Protein AF-A0A1C5N277-F1 (afdb_monomer)

Foldseek 3Di:
DPPCVLVVLVVCVVVVVDDPVRSVVVVVPDDPPPDDDDPDPVSVVPDDDDDDDDD

Radius of gyration: 16.88 Å; Cα contacts (8 Å, |Δi|>4): 15; chains: 1; bounding box: 27×34×43 Å

Structure (mmCIF, N/CA/C/O backbone):
data_AF-A0A1C5N277-F1
#
_entry.id   AF-A0A1C5N277-F1
#
loop_
_atom_site.group_PDB
_atom_site.id
_atom_site.type_symbol
_atom_site.label_atom_id
_atom_site.label_alt_id
_atom_site.label_comp_id
_atom_site.label_asym_id
_atom_site.label_entity_id
_atom_site.label_seq_id
_atom_site.pdbx_PDB_ins_code
_atom_site.Cartn_x
_atom_site.Cartn_y
_atom_site.Cartn_z
_atom_site.occupancy
_atom_site.B_iso_or_equiv
_atom_site.auth_seq_id
_atom_site.auth_comp_id
_atom_site.auth_asym_id
_atom_site.auth_atom_id
_atom_site.pdbx_PDB_model_num
ATOM 1 N N . MET A 1 1 ? 3.230 10.174 1.886 1.00 51.53 1 MET A N 1
ATOM 2 C CA . MET A 1 1 ? 2.771 9.743 0.554 1.00 51.53 1 MET A CA 1
ATOM 3 C C . MET A 1 1 ? 2.965 8.247 0.490 1.00 51.53 1 MET A C 1
ATOM 5 O O . MET A 1 1 ? 4.049 7.788 0.842 1.00 51.53 1 MET A O 1
ATOM 9 N N . ALA A 1 2 ? 1.913 7.494 0.159 1.00 54.12 2 ALA A N 1
ATOM 10 C CA . ALA A 1 2 ? 2.119 6.133 -0.324 1.00 54.12 2 ALA A CA 1
ATOM 11 C C . ALA A 1 2 ? 3.057 6.229 -1.532 1.00 54.12 2 ALA A C 1
ATOM 13 O O . ALA A 1 2 ? 3.096 7.256 -2.200 1.00 54.12 2 ALA A O 1
ATOM 14 N N . ASP A 1 3 ? 3.905 5.237 -1.716 1.00 61.38 3 ASP A N 1
ATOM 15 C CA . ASP A 1 3 ? 5.010 5.313 -2.660 1.00 61.38 3 ASP A CA 1
ATOM 16 C C . ASP A 1 3 ? 4.498 5.282 -4.118 1.00 61.38 3 ASP A C 1
ATOM 18 O O . ASP A 1 3 ? 4.432 4.217 -4.739 1.00 61.38 3 ASP A O 1
ATOM 22 N N . ASP A 1 4 ? 4.0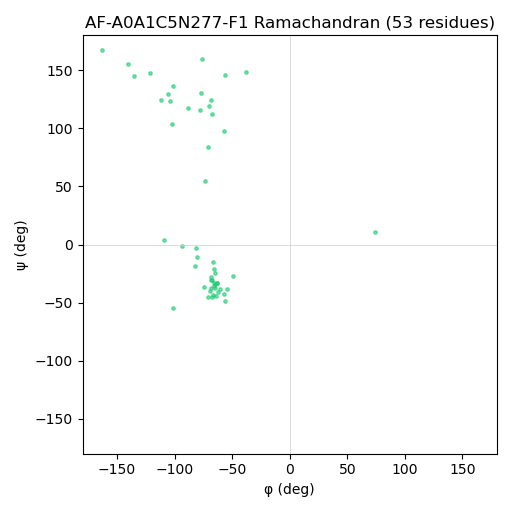99 6.462 -4.620 1.00 71.25 4 ASP A N 1
ATOM 23 C CA . ASP A 1 4 ? 3.460 6.746 -5.920 1.00 71.25 4 ASP A CA 1
ATOM 24 C C . ASP A 1 4 ? 4.199 6.093 -7.095 1.00 71.25 4 ASP A C 1
ATOM 26 O O . ASP A 1 4 ? 3.601 5.670 -8.078 1.00 71.25 4 ASP A O 1
ATOM 30 N N . GLN A 1 5 ? 5.499 5.869 -6.938 1.00 76.12 5 GLN A N 1
ATOM 31 C CA . GLN A 1 5 ? 6.345 5.231 -7.935 1.00 76.12 5 GLN A CA 1
ATOM 32 C C . GLN A 1 5 ? 5.966 3.7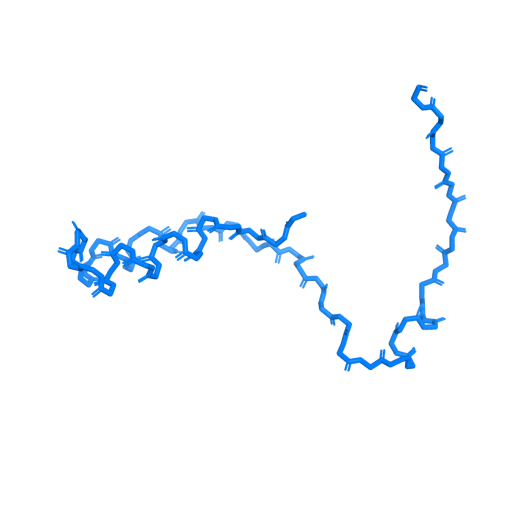56 -8.203 1.00 76.12 5 GLN A C 1
ATOM 34 O O . GLN A 1 5 ? 6.252 3.253 -9.284 1.00 76.12 5 GLN A O 1
ATOM 39 N 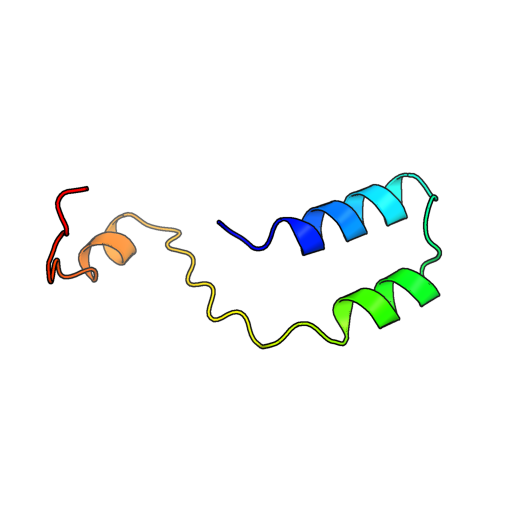N . ILE A 1 6 ? 5.329 3.022 -7.270 1.00 80.56 6 ILE A N 1
ATOM 40 C CA . ILE A 1 6 ? 4.754 1.698 -7.620 1.00 80.56 6 ILE A CA 1
ATOM 41 C C . ILE A 1 6 ? 3.572 1.878 -8.575 1.00 80.56 6 ILE A C 1
ATOM 43 O O . ILE A 1 6 ? 3.391 1.073 -9.489 1.00 80.56 6 ILE A O 1
ATOM 47 N N . TRP A 1 7 ? 2.776 2.924 -8.363 1.00 82.19 7 TRP A N 1
ATOM 48 C CA . TRP A 1 7 ? 1.599 3.187 -9.172 1.00 82.19 7 TRP A CA 1
ATOM 49 C C . TRP A 1 7 ? 1.969 3.607 -10.594 1.00 82.19 7 TRP A C 1
ATOM 51 O O . TRP A 1 7 ? 1.416 3.055 -11.545 1.00 82.19 7 TRP A O 1
ATOM 61 N N . ASP A 1 8 ? 3.013 4.424 -10.741 1.00 87.38 8 ASP A N 1
ATOM 62 C CA . ASP A 1 8 ? 3.590 4.777 -12.042 1.00 87.38 8 ASP A CA 1
ATOM 63 C C . ASP A 1 8 ? 4.042 3.533 -12.828 1.00 87.38 8 ASP A C 1
ATOM 65 O O . ASP A 1 8 ? 3.754 3.394 -14.015 1.00 87.38 8 ASP A O 1
ATOM 69 N N . TYR A 1 9 ? 4.684 2.561 -12.166 1.00 87.75 9 TYR A N 1
ATOM 70 C CA . TYR A 1 9 ? 5.110 1.315 -12.820 1.00 87.75 9 TYR A CA 1
ATOM 71 C C . TYR A 1 9 ? 3.938 0.452 -13.286 1.00 87.75 9 TYR A C 1
ATOM 73 O O . TYR A 1 9 ? 4.031 -0.201 -14.328 1.00 87.75 9 TYR A O 1
ATOM 81 N N . VAL A 1 10 ? 2.840 0.429 -12.527 1.00 88.00 10 VAL A N 1
ATOM 82 C CA . VAL A 1 10 ? 1.625 -0.281 -12.938 1.00 88.00 10 VAL A CA 1
ATOM 83 C C . VAL A 1 10 ? 0.995 0.408 -14.145 1.00 88.00 10 VAL A C 1
ATOM 85 O O . VAL A 1 10 ? 0.647 -0.274 -15.109 1.00 88.00 10 VAL A O 1
ATOM 88 N N . GLU A 1 11 ? 0.890 1.737 -14.141 1.00 91.81 11 GLU A N 1
ATOM 89 C CA . GLU A 1 11 ? 0.335 2.494 -15.267 1.00 91.81 11 GLU A CA 1
ATOM 90 C C . GLU A 1 11 ? 1.191 2.344 -16.536 1.00 91.81 11 GLU A C 1
ATOM 92 O O . GLU A 1 11 ? 0.669 2.075 -17.623 1.00 91.81 11 GLU A O 1
ATOM 97 N N . ASP A 1 12 ? 2.514 2.432 -16.413 1.00 92.56 12 ASP A N 1
ATOM 98 C CA . ASP A 1 12 ? 3.443 2.264 -17.529 1.00 92.56 12 ASP A CA 1
ATOM 99 C C . ASP A 1 12 ? 3.411 0.840 -18.105 1.00 92.56 12 ASP A C 1
ATOM 101 O O . ASP A 1 12 ? 3.549 0.651 -19.317 1.00 92.56 12 ASP A O 1
ATOM 105 N N . TYR A 1 13 ? 3.185 -0.175 -17.266 1.00 92.25 13 TYR A N 1
ATOM 106 C CA . TYR A 1 13 ? 2.992 -1.548 -17.728 1.00 92.25 13 TYR A CA 1
ATOM 107 C C . TYR A 1 13 ? 1.645 -1.720 -18.444 1.00 92.25 13 TYR A C 1
ATOM 109 O O . TYR A 1 13 ? 1.595 -2.293 -19.533 1.00 92.25 13 TYR A O 1
ATOM 117 N N . MET A 1 14 ? 0.559 -1.187 -17.875 1.00 93.31 14 MET A N 1
ATOM 118 C CA . MET A 1 14 ? -0.789 -1.271 -18.454 1.00 93.31 14 MET A CA 1
ATOM 119 C C . MET A 1 14 ? -0.905 -0.500 -19.775 1.00 93.31 14 MET A C 1
ATOM 121 O O . MET A 1 14 ? -1.614 -0.931 -20.681 1.00 93.31 14 MET A O 1
ATOM 125 N N . SER A 1 15 ? -0.176 0.610 -19.907 1.00 95.62 15 SER A N 1
ATOM 126 C CA . SER A 1 15 ? -0.074 1.394 -21.145 1.00 95.62 15 SER A CA 1
ATOM 127 C C . SER A 1 15 ? 0.939 0.830 -22.151 1.00 95.62 15 SER A C 1
ATOM 129 O O . SER A 1 15 ? 1.055 1.353 -23.259 1.00 95.62 15 SER A O 1
ATOM 131 N N . GLY A 1 16 ? 1.660 -0.243 -21.801 1.00 93.06 16 GLY A N 1
ATOM 132 C CA . GLY A 1 16 ? 2.619 -0.921 -22.676 1.00 93.06 16 GLY A CA 1
ATOM 133 C C . GLY A 1 16 ? 3.937 -0.172 -22.892 1.00 93.06 16 GLY A C 1
ATOM 134 O O . GLY A 1 16 ? 4.724 -0.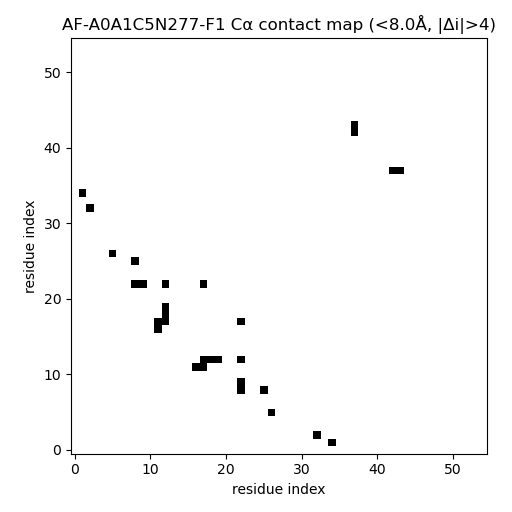568 -23.752 1.00 93.06 16 GLY A O 1
ATOM 135 N N . LYS A 1 17 ? 4.205 0.891 -22.123 1.00 95.25 17 LYS A N 1
ATOM 136 C CA . LYS A 1 17 ? 5.471 1.640 -22.175 1.00 95.25 17 LYS A CA 1
ATOM 137 C C . LYS A 1 17 ? 6.645 0.820 -21.641 1.00 95.25 17 LYS A C 1
ATOM 139 O O . LYS A 1 17 ? 7.771 1.000 -22.100 1.00 95.25 17 LYS A O 1
ATOM 144 N N . ILE A 1 18 ? 6.389 -0.086 -20.695 1.00 93.25 18 ILE A N 1
ATOM 145 C CA . ILE A 1 18 ? 7.387 -1.027 -20.171 1.00 93.25 18 ILE A CA 1
ATOM 146 C C . ILE A 1 18 ? 6.947 -2.478 -20.370 1.00 93.25 18 ILE A C 1
ATOM 148 O O . ILE A 1 18 ? 5.766 -2.818 -20.323 1.00 93.25 18 ILE A O 1
ATOM 152 N N . SER A 1 19 ? 7.922 -3.365 -20.573 1.00 94.06 19 SER A N 1
ATOM 153 C CA . SER A 1 19 ? 7.666 -4.803 -20.665 1.00 94.06 19 SER A CA 1
ATOM 154 C C . SER A 1 19 ? 7.423 -5.419 -19.284 1.00 94.06 19 SER A C 1
ATOM 156 O O . SER A 1 19 ? 7.886 -4.908 -18.264 1.00 94.06 19 SER A O 1
ATOM 158 N N . LYS A 1 20 ? 6.779 -6.593 -19.251 1.00 89.56 20 LYS A N 1
ATOM 159 C CA . LYS A 1 20 ? 6.604 -7.376 -18.016 1.00 89.56 20 LYS A CA 1
ATOM 160 C C . LYS A 1 20 ? 7.937 -7.653 -17.311 1.00 89.56 20 LYS A C 1
ATOM 162 O O . LYS A 1 20 ? 7.996 -7.614 -16.090 1.00 89.56 20 LYS A O 1
ATOM 167 N N . ALA A 1 21 ? 9.002 -7.927 -18.067 1.00 93.06 21 ALA A N 1
ATOM 168 C CA . ALA A 1 21 ? 10.330 -8.173 -17.504 1.00 93.06 21 ALA A CA 1
ATOM 169 C C . ALA A 1 21 ? 10.919 -6.911 -16.853 1.00 93.06 21 ALA A C 1
ATOM 171 O O . ALA A 1 21 ? 11.418 -6.985 -15.735 1.00 93.06 21 ALA A O 1
ATOM 172 N N . ALA A 1 22 ? 10.796 -5.753 -17.513 1.00 89.69 22 ALA A N 1
ATOM 173 C CA . ALA A 1 22 ? 11.239 -4.474 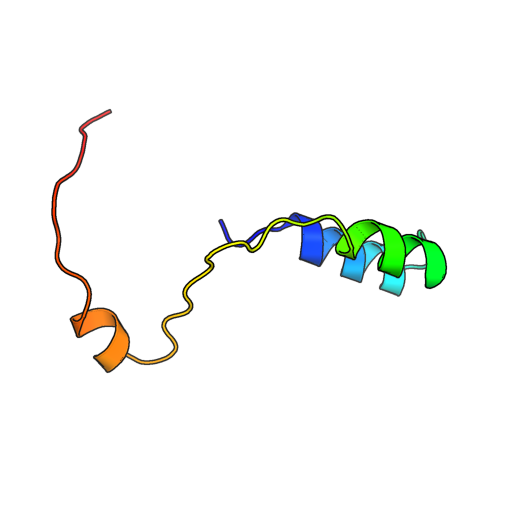-16.960 1.00 89.69 22 ALA A CA 1
ATOM 174 C C . ALA A 1 22 ? 10.476 -4.116 -15.674 1.00 89.69 22 ALA A C 1
ATOM 176 O O . ALA A 1 22 ? 11.091 -3.703 -14.697 1.00 89.69 22 ALA A O 1
ATOM 177 N N . PHE A 1 23 ? 9.162 -4.360 -15.637 1.00 88.19 23 PHE A N 1
ATOM 178 C CA . PHE A 1 23 ? 8.344 -4.176 -14.436 1.00 88.19 23 PHE A CA 1
ATOM 179 C C . PHE A 1 23 ? 8.870 -4.984 -13.235 1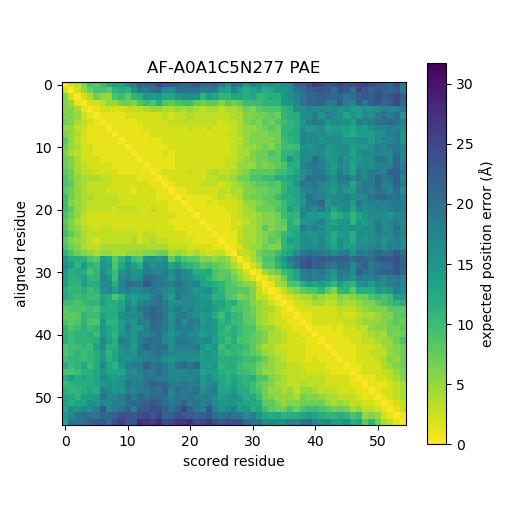.00 88.19 23 PHE A C 1
ATOM 181 O O . PHE A 1 23 ? 9.064 -4.424 -12.158 1.00 88.19 23 PHE A O 1
ATOM 188 N N . TRP A 1 24 ? 9.159 -6.280 -13.415 1.00 86.25 24 TRP A N 1
ATOM 189 C CA . TRP A 1 24 ? 9.657 -7.136 -12.326 1.00 86.25 24 TRP A CA 1
ATOM 190 C C . TRP A 1 24 ? 11.020 -6.701 -11.781 1.00 86.25 24 TRP A C 1
ATOM 192 O O . TRP A 1 24 ? 11.267 -6.846 -10.585 1.00 86.25 24 TRP A O 1
ATOM 202 N N . GLU A 1 25 ? 11.890 -6.150 -12.625 1.00 87.81 25 GLU A N 1
ATOM 203 C CA . GLU A 1 25 ? 13.177 -5.612 -12.179 1.00 87.81 25 GLU A CA 1
ATOM 204 C C . GLU A 1 25 ? 13.018 -4.270 -11.446 1.00 87.81 25 GLU A C 1
ATOM 206 O O . GLU A 1 25 ? 13.678 -4.054 -10.432 1.00 87.81 25 GLU A O 1
ATOM 211 N N . LEU A 1 26 ? 12.087 -3.407 -11.872 1.00 83.75 26 LEU A N 1
ATOM 212 C CA . LEU A 1 26 ? 11.798 -2.130 -11.204 1.00 83.75 26 LEU A CA 1
ATOM 213 C C . LEU A 1 26 ? 11.236 -2.314 -9.786 1.00 83.75 26 LEU A C 1
ATOM 215 O O . LEU A 1 26 ? 11.588 -1.560 -8.878 1.00 83.75 26 LEU A O 1
ATOM 219 N N . ILE A 1 27 ? 10.397 -3.331 -9.563 1.00 80.19 27 ILE A N 1
ATOM 220 C CA . ILE A 1 27 ? 9.809 -3.584 -8.236 1.00 80.19 27 ILE A CA 1
ATOM 221 C C . ILE A 1 27 ? 10.740 -4.361 -7.292 1.00 80.19 27 ILE A C 1
ATOM 223 O O . ILE A 1 27 ? 10.543 -4.331 -6.079 1.00 80.19 27 ILE A O 1
ATOM 227 N N . LYS A 1 28 ? 11.767 -5.041 -7.822 1.00 77.19 28 LYS A N 1
ATOM 228 C CA . LYS A 1 28 ? 12.696 -5.898 -7.058 1.00 77.19 28 LYS A CA 1
ATOM 229 C C . LYS A 1 28 ? 13.574 -5.134 -6.064 1.00 77.19 28 LYS A C 1
ATOM 231 O O . LYS A 1 28 ? 14.098 -5.741 -5.135 1.00 77.19 28 LYS A O 1
ATOM 236 N N . PHE A 1 29 ? 13.755 -3.829 -6.269 1.00 61.38 29 PHE A N 1
ATOM 237 C CA . PHE A 1 29 ? 14.718 -3.009 -5.526 1.00 61.38 29 PHE A CA 1
ATOM 238 C C . PHE A 1 29 ? 14.096 -2.020 -4.540 1.00 61.38 29 PHE A C 1
ATOM 240 O O . PHE A 1 29 ? 14.827 -1.260 -3.900 1.00 61.38 29 PHE A O 1
ATOM 247 N N . LYS A 1 30 ? 12.771 -2.016 -4.360 1.00 60.81 30 LYS A N 1
ATOM 248 C CA . LYS A 1 30 ? 12.173 -1.154 -3.342 1.00 60.81 30 LYS A CA 1
ATOM 249 C C . LYS A 1 30 ? 12.361 -1.764 -1.961 1.00 60.81 30 LYS A C 1
ATOM 251 O O . LYS A 1 30 ? 11.836 -2.834 -1.664 1.00 60.81 30 LYS A O 1
ATOM 256 N N . TYR A 1 31 ? 13.130 -1.051 -1.136 1.00 56.72 31 TYR A N 1
ATOM 257 C CA . TYR A 1 31 ? 13.213 -1.232 0.312 1.00 56.72 31 TYR A CA 1
ATOM 258 C C . TYR A 1 31 ? 11.835 -1.559 0.897 1.00 56.72 31 TYR A C 1
ATOM 260 O O . TYR A 1 31 ? 10.843 -1.031 0.385 1.00 56.72 31 TYR A O 1
ATOM 268 N N . PRO A 1 32 ? 11.752 -2.354 1.983 1.00 59.03 32 PRO A N 1
ATOM 269 C CA . PRO A 1 32 ? 10.509 -2.512 2.719 1.00 59.03 32 PRO A CA 1
ATOM 270 C C . PRO A 1 32 ? 10.060 -1.126 3.175 1.00 59.03 32 PRO A C 1
ATOM 272 O O . PRO A 1 32 ? 10.555 -0.549 4.145 1.00 59.03 32 PRO A O 1
ATOM 275 N N . THR A 1 33 ? 9.145 -0.550 2.409 1.00 61.25 33 THR A N 1
ATOM 276 C CA . THR A 1 33 ? 8.418 0.631 2.804 1.00 61.25 33 THR A CA 1
ATOM 277 C C . THR A 1 33 ? 7.553 0.142 3.948 1.00 61.25 33 THR A C 1
ATOM 279 O O . THR A 1 33 ? 6.678 -0.700 3.759 1.00 61.25 33 THR A O 1
ATOM 282 N N . HIS A 1 34 ? 7.840 0.614 5.160 1.00 63.75 34 HIS A N 1
ATOM 283 C CA . HIS A 1 34 ? 7.035 0.327 6.347 1.00 63.75 34 HIS A CA 1
ATOM 284 C C . HIS A 1 34 ? 5.725 1.126 6.259 1.00 63.75 34 HIS A C 1
ATOM 286 O O . HIS A 1 34 ? 5.411 1.947 7.116 1.00 63.75 34 HIS A O 1
ATOM 292 N N . GLN A 1 35 ? 5.000 0.955 5.152 1.00 67.62 35 GLN A N 1
ATOM 293 C CA . GLN A 1 35 ? 3.691 1.537 4.941 1.00 67.62 35 GLN A CA 1
ATOM 294 C C . GLN A 1 35 ? 2.721 0.816 5.865 1.00 67.62 35 GLN A C 1
ATOM 296 O O . GLN A 1 35 ? 2.534 -0.397 5.786 1.00 67.62 35 GLN A O 1
ATOM 301 N N . ILE A 1 36 ? 2.114 1.589 6.753 1.00 76.75 36 ILE A N 1
ATOM 302 C CA . ILE A 1 36 ? 1.040 1.134 7.620 1.00 76.75 36 ILE A CA 1
ATOM 303 C C . ILE A 1 36 ? -0.248 1.698 7.033 1.00 76.75 36 ILE A C 1
ATOM 305 O O . ILE A 1 36 ? -0.367 2.908 6.836 1.00 76.75 36 ILE A O 1
ATOM 309 N N . VAL A 1 37 ? -1.199 0.817 6.733 1.00 81.56 37 VAL A N 1
ATOM 310 C CA . VAL A 1 37 ? -2.541 1.196 6.289 1.00 81.56 37 VAL A CA 1
ATOM 311 C C . VAL A 1 37 ? -3.529 0.971 7.430 1.00 81.56 37 VAL A C 1
ATOM 313 O O . VAL A 1 37 ? -3.566 -0.101 8.032 1.00 81.56 37 VAL A O 1
ATOM 316 N N . PHE A 1 38 ? -4.331 1.990 7.735 1.00 88.06 38 PHE A N 1
ATOM 317 C CA . PHE A 1 38 ? -5.404 1.917 8.724 1.00 88.06 38 PHE A CA 1
ATOM 318 C C . PHE A 1 38 ? -6.738 1.768 7.987 1.00 88.06 38 PHE A C 1
ATOM 320 O O . PHE A 1 38 ? -7.243 2.731 7.418 1.00 88.06 38 PHE A O 1
ATOM 327 N N . CYS A 1 39 ? -7.297 0.556 7.965 1.00 91.81 39 CYS A N 1
ATOM 328 C CA . CYS A 1 39 ? -8.527 0.255 7.217 1.00 91.81 39 CYS A CA 1
ATOM 329 C C . CYS A 1 39 ? -9.816 0.379 8.052 1.00 91.81 39 CYS A C 1
ATOM 331 O O . CYS A 1 39 ? -10.898 0.122 7.530 1.00 91.81 39 CYS A O 1
ATOM 333 N N . THR A 1 40 ? -9.720 0.714 9.344 1.00 94.75 40 THR A N 1
ATOM 334 C CA . THR A 1 40 ? -10.868 0.821 10.262 1.00 94.75 40 THR A CA 1
ATOM 335 C C . THR A 1 40 ? -10.715 2.007 11.210 1.00 94.75 40 THR A C 1
ATOM 337 O O . THR A 1 40 ? -9.599 2.426 11.523 1.00 94.75 40 THR A O 1
ATOM 340 N N . GLU A 1 41 ? -11.840 2.521 11.714 1.00 92.25 41 GLU A N 1
ATOM 341 C CA . GLU A 1 41 ? -11.844 3.587 12.726 1.00 92.25 41 GLU A CA 1
ATOM 342 C C . GLU A 1 41 ? -11.133 3.156 14.014 1.00 92.25 41 GLU A C 1
ATOM 344 O O . GLU A 1 41 ? -10.396 3.937 14.612 1.00 92.25 41 GLU A O 1
ATOM 349 N N . ASP A 1 42 ? -11.299 1.896 14.424 1.00 94.44 42 ASP A N 1
ATOM 350 C CA . ASP A 1 42 ? -10.633 1.358 15.612 1.00 94.44 42 ASP A CA 1
ATOM 351 C C . ASP A 1 42 ? -9.108 1.347 15.473 1.00 94.44 42 ASP A C 1
ATOM 353 O O . ASP A 1 42 ? -8.402 1.591 16.448 1.00 94.44 42 ASP A O 1
ATOM 357 N N . ALA A 1 43 ? -8.585 1.133 14.264 1.00 93.25 43 ALA A N 1
ATOM 358 C CA . ALA A 1 43 ? -7.148 1.143 14.029 1.00 93.25 43 ALA A CA 1
ATOM 3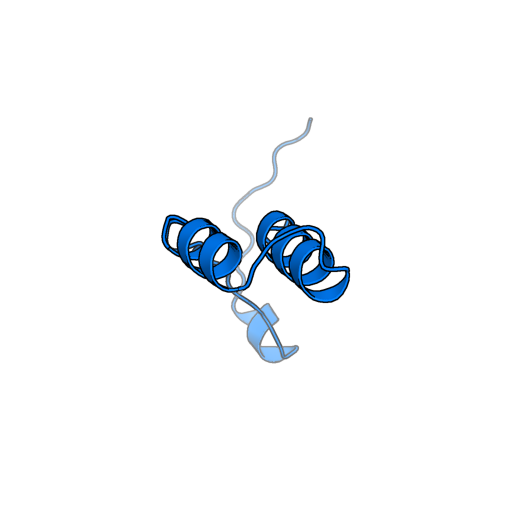59 C C . ALA A 1 43 ? -6.541 2.550 14.224 1.00 93.25 43 ALA A C 1
ATOM 361 O O . ALA A 1 43 ? -5.412 2.669 14.698 1.00 93.25 43 ALA A O 1
ATOM 362 N N . LEU A 1 44 ? -7.303 3.617 13.950 1.00 90.50 44 LEU A N 1
ATOM 363 C CA . LEU A 1 44 ? -6.874 5.001 14.197 1.00 90.50 44 LEU A CA 1
ATOM 364 C C . LEU A 1 44 ? -6.754 5.320 15.692 1.00 90.50 44 LEU A C 1
ATOM 366 O O . LEU A 1 44 ? -5.923 6.143 16.072 1.00 90.50 44 LEU A O 1
ATOM 370 N N . LYS A 1 45 ? -7.530 4.647 16.554 1.00 93.62 45 LYS A N 1
ATOM 371 C CA . LYS A 1 45 ? -7.488 4.846 18.017 1.00 93.62 45 LYS A CA 1
ATOM 372 C C . LYS A 1 45 ? -6.166 4.400 18.647 1.00 93.62 45 LYS A C 1
ATOM 374 O O . LYS A 1 45 ? -5.886 4.763 19.784 1.00 93.62 45 LYS A O 1
ATOM 379 N N . MET A 1 46 ? -5.360 3.627 17.920 1.00 90.69 46 MET A N 1
ATOM 380 C CA . MET A 1 46 ? -4.036 3.183 18.362 1.00 90.69 46 MET A CA 1
ATOM 381 C C . MET A 1 46 ? -2.949 4.253 18.174 1.00 90.69 46 MET A C 1
ATOM 383 O O . MET A 1 46 ? -1.834 4.076 18.662 1.00 90.69 46 MET A O 1
ATOM 387 N N . LEU A 1 47 ? -3.241 5.347 17.462 1.00 90.69 47 LEU A N 1
ATOM 388 C CA . LEU A 1 47 ? -2.306 6.451 17.265 1.00 90.69 47 LEU A CA 1
ATOM 389 C C . LEU A 1 47 ? -2.237 7.328 18.522 1.00 90.69 47 LEU A C 1
ATOM 391 O O . LEU A 1 47 ? -3.259 7.782 19.033 1.00 90.69 47 LEU A O 1
ATOM 395 N N . HIS A 1 48 ? -1.021 7.615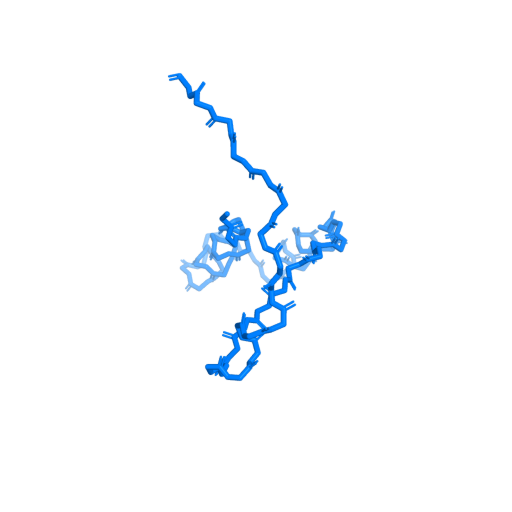 18.988 1.00 92.31 48 HIS A N 1
ATOM 396 C CA . HIS A 1 48 ? -0.767 8.559 20.074 1.00 92.31 48 HIS A CA 1
ATOM 397 C C . HIS A 1 48 ? -0.044 9.787 19.519 1.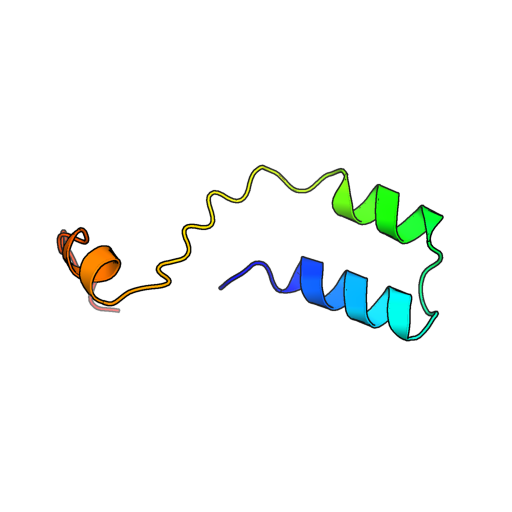00 92.31 48 HIS A C 1
ATOM 399 O O . HIS A 1 48 ? 1.014 9.664 18.902 1.00 92.31 48 HIS A O 1
ATOM 405 N N . PHE A 1 49 ? -0.607 10.976 19.735 1.00 91.62 49 PHE A N 1
ATOM 406 C CA . PHE A 1 49 ? 0.045 12.219 19.334 1.00 91.62 49 PHE A CA 1
ATOM 407 C C . PHE A 1 49 ? 1.294 12.463 20.188 1.00 91.62 49 PHE A C 1
ATOM 409 O O . PHE A 1 49 ? 1.207 12.503 21.413 1.00 91.62 49 PHE A O 1
ATOM 416 N N . GLU A 1 50 ? 2.452 12.632 19.550 1.00 94.06 50 GLU A N 1
ATOM 417 C CA . GLU A 1 50 ? 3.719 12.872 20.251 1.00 94.06 50 GLU A CA 1
ATOM 418 C C . GLU A 1 50 ? 4.116 14.354 20.232 1.00 94.06 50 GLU A C 1
ATOM 420 O O . GLU A 1 50 ? 4.326 14.951 21.285 1.00 94.06 50 GLU A O 1
ATOM 425 N N . ARG A 1 51 ? 4.199 14.970 19.045 1.00 93.94 51 ARG A N 1
ATOM 426 C CA . ARG A 1 51 ? 4.524 16.393 18.873 1.00 93.94 51 ARG A CA 1
ATOM 427 C C . ARG A 1 51 ? 4.138 16.904 17.485 1.00 93.94 51 ARG A C 1
ATOM 429 O O . ARG A 1 51 ? 3.908 16.117 16.570 1.00 93.94 51 ARG A O 1
ATOM 436 N N . SER A 1 52 ? 4.157 18.223 17.315 1.00 91.44 52 SER A N 1
ATOM 437 C CA . SER A 1 52 ? 4.078 18.901 16.017 1.00 91.44 52 SER A CA 1
ATOM 438 C C . SER A 1 52 ? 5.112 20.020 15.949 1.00 91.44 52 SER A C 1
ATOM 440 O O . SER A 1 52 ? 5.358 20.686 16.954 1.00 91.44 52 SER A O 1
ATOM 442 N N . GLU A 1 53 ? 5.688 20.248 14.774 1.00 90.56 53 GLU A N 1
ATOM 443 C CA . GLU A 1 53 ? 6.585 21.377 14.520 1.00 90.56 53 GLU A CA 1
ATOM 444 C C . GLU A 1 53 ? 5.815 22.473 13.779 1.00 90.56 53 GLU A C 1
ATOM 446 O O . GLU A 1 53 ? 5.037 22.184 12.867 1.00 90.56 53 GLU A O 1
ATOM 451 N N . THR A 1 54 ? 5.998 23.724 14.196 1.00 82.81 54 THR A N 1
ATOM 452 C CA . THR A 1 54 ? 5.446 24.884 13.492 1.00 82.81 54 THR A CA 1
ATOM 453 C C . THR A 1 54 ? 6.469 25.322 12.449 1.00 82.81 54 THR A C 1
ATOM 455 O O . THR A 1 54 ? 7.593 25.661 12.819 1.00 82.81 54 THR A O 1
ATOM 458 N N . LEU A 1 55 ? 6.085 25.258 11.171 1.00 68.19 55 LEU A N 1
ATOM 459 C CA . LEU A 1 55 ? 6.876 25.733 10.028 1.00 68.19 55 LEU A CA 1
ATOM 460 C C . LEU A 1 55 ? 6.946 27.263 9.976 1.00 68.19 55 LEU A C 1
ATOM 462 O O . LEU A 1 55 ? 5.907 27.905 10.257 1.00 68.19 55 LEU A O 1
#

Sequence (55 aa):
MADDQIWDYVEDYMSGKISKAAFWELIKFKYPTHQIVFCTEDALKMLHFERSETL

pLDDT: mean 83.11, std 12.64, range [51.53, 95.62]

Secondary structure (DSSP, 8-state):
---HHHHHHHHHHHTTSS-HHHHHHHHTT----------SHHHHTT---------

Mean predicted aligned error: 10.08 Å

Solvent-accessible surface area (backbone atoms only — not comparable to full-atom values): 3832 Å² total; per-residue (Å²): 126,78,73,59,69,60,54,51,51,50,50,35,42,76,70,61,77,39,53,75,69,56,49,56,60,66,64,70,71,64,68,87,70,87,78,80,81,73,92,48,76,72,58,56,70,72,64,76,93,84,84,84,83,88,131